Protein AF-A0A0F9G3N6-F1 (afdb_monomer)

Secondary structure (DSSP, 8-state):
-PPPPP--HHHHHHHHHHHSS-HHHHHHTTB-TTT-SB----SSHHHHHHHHHH---HHHHHHHH-

Mean predicted aligned error: 2.37 Å

Radius of gyration: 11.0 Å; Cα contacts (8 Å, |Δi|>4): 93; chains: 1; bounding box: 26×24×27 Å

Structure (mmCIF, N/CA/C/O backbone):
data_AF-A0A0F9G3N6-F1
#
_entry.id   AF-A0A0F9G3N6-F1
#
loop_
_atom_site.group_PDB
_atom_site.id
_atom_site.type_symbol
_atom_site.label_atom_id
_atom_site.label_alt_id
_atom_site.label_comp_id
_atom_site.label_asym_id
_atom_site.label_entity_id
_atom_site.label_seq_id
_atom_site.pdbx_PDB_ins_code
_atom_site.Cartn_x
_atom_site.Cartn_y
_atom_site.Cartn_z
_atom_site.occupancy
_atom_site.B_iso_or_equiv
_atom_site.auth_seq_id
_atom_site.auth_comp_id
_atom_site.auth_asym_id
_atom_site.auth_atom_id
_atom_site.pdbx_PDB_model_num
ATOM 1 N N . MET A 1 1 ? 1.003 -9.885 6.057 1.00 70.19 1 MET A N 1
ATOM 2 C CA . MET A 1 1 ? 0.400 -8.681 6.652 1.00 70.19 1 MET A CA 1
ATOM 3 C C . MET A 1 1 ? 1.421 -7.564 6.704 1.00 70.19 1 MET A C 1
ATOM 5 O O . MET A 1 1 ? 2.314 -7.565 7.551 1.00 70.19 1 MET A O 1
ATOM 9 N N . ALA A 1 2 ? 1.334 -6.645 5.746 1.00 88.69 2 ALA A N 1
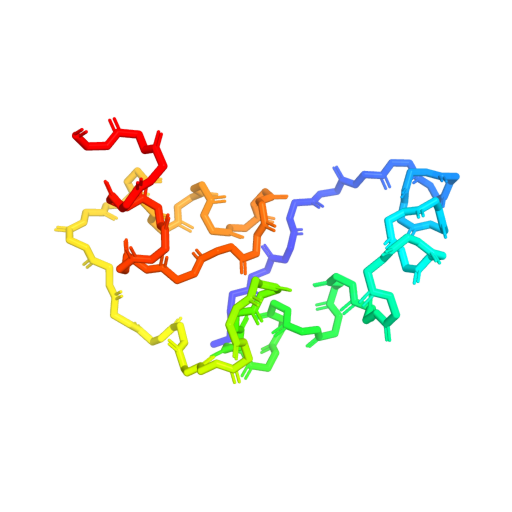ATOM 10 C CA . ALA A 1 2 ? 2.191 -5.464 5.700 1.00 88.69 2 ALA A CA 1
ATOM 11 C C . ALA A 1 2 ? 1.882 -4.484 6.847 1.00 88.69 2 ALA A C 1
ATOM 13 O O . ALA A 1 2 ? 0.747 -4.389 7.319 1.00 88.69 2 ALA A O 1
ATOM 14 N N . ASN A 1 3 ? 2.889 -3.718 7.277 1.00 94.69 3 ASN A N 1
ATOM 15 C CA . ASN A 1 3 ? 2.697 -2.651 8.256 1.00 94.69 3 ASN A CA 1
ATOM 16 C C . ASN A 1 3 ? 2.466 -1.313 7.527 1.00 94.69 3 ASN A C 1
ATOM 18 O O . ASN A 1 3 ? 3.354 -0.888 6.784 1.00 94.69 3 ASN A O 1
ATOM 22 N N . PRO A 1 4 ? 1.314 -0.639 7.700 1.00 96.69 4 PRO A N 1
ATOM 23 C CA . PRO A 1 4 ? 1.050 0.639 7.049 1.00 96.69 4 PRO A CA 1
ATOM 24 C C . PRO A 1 4 ? 2.065 1.707 7.469 1.00 96.69 4 PRO A C 1
ATOM 26 O O . PRO A 1 4 ? 2.382 1.847 8.649 1.00 96.69 4 PRO A O 1
ATOM 29 N N . SER A 1 5 ? 2.512 2.536 6.522 1.00 97.19 5 SER A N 1
ATOM 30 C CA . SER A 1 5 ? 3.318 3.717 6.841 1.00 97.19 5 SER A CA 1
ATOM 31 C C . SER A 1 5 ? 2.543 4.644 7.777 1.00 97.19 5 SER A C 1
ATOM 33 O O . SER A 1 5 ? 1.346 4.865 7.549 1.00 97.19 5 SER A O 1
ATOM 35 N N . GLN A 1 6 ? 3.211 5.257 8.751 1.00 97.00 6 GLN A N 1
ATOM 36 C CA . GLN A 1 6 ? 2.571 6.247 9.613 1.00 97.00 6 GLN A CA 1
ATOM 37 C C . GLN A 1 6 ? 2.136 7.474 8.802 1.00 97.00 6 GLN A C 1
ATOM 39 O O . GLN A 1 6 ? 2.895 8.022 8.002 1.00 97.00 6 GLN A O 1
ATOM 44 N N . LYS A 1 7 ? 0.892 7.906 9.012 1.00 95.75 7 LYS A N 1
ATOM 45 C CA . LYS A 1 7 ? 0.344 9.167 8.504 1.00 95.75 7 LYS A CA 1
ATOM 46 C C . LYS A 1 7 ? -0.346 9.882 9.660 1.00 95.75 7 LYS A C 1
ATOM 48 O O . LYS A 1 7 ? -0.818 9.237 10.593 1.00 95.75 7 LYS A O 1
ATOM 53 N N . ALA A 1 8 ? -0.414 11.211 9.607 1.00 96.81 8 ALA A N 1
ATOM 54 C CA . ALA A 1 8 ? -1.143 11.972 10.617 1.00 96.81 8 ALA A CA 1
ATOM 55 C C . ALA A 1 8 ? -2.622 11.521 10.670 1.00 96.81 8 ALA A C 1
ATOM 57 O O . ALA A 1 8 ? -3.198 11.243 9.611 1.00 96.81 8 ALA A O 1
ATOM 58 N N . PRO A 1 9 ? -3.276 11.506 11.849 1.00 95.19 9 PRO A N 1
ATOM 59 C CA . PRO A 1 9 ? -4.662 11.044 11.980 1.00 95.19 9 PRO A CA 1
ATOM 60 C C . PRO A 1 9 ? -5.642 11.747 11.030 1.00 95.19 9 PRO A C 1
ATOM 62 O O . PRO A 1 9 ? -6.528 11.108 10.466 1.00 95.19 9 PRO A O 1
ATOM 65 N N . GLY A 1 10 ? -5.445 13.049 10.788 1.00 97.56 10 GLY A N 1
ATOM 66 C CA . GLY A 1 10 ? -6.257 13.822 9.843 1.00 97.56 10 GLY A CA 1
ATOM 67 C C . GLY A 1 10 ? -6.155 13.327 8.397 1.00 97.56 10 GLY A C 1
ATOM 68 O O . GLY A 1 10 ? -7.154 13.337 7.684 1.00 97.56 10 GLY A O 1
ATOM 69 N N . ILE A 1 11 ? -4.988 12.822 7.981 1.00 96.12 11 ILE A N 1
ATOM 70 C CA . ILE A 1 11 ? -4.787 12.261 6.639 1.00 96.12 11 ILE A CA 1
ATOM 71 C C . ILE A 1 11 ? -5.521 10.928 6.516 1.00 96.12 11 ILE A C 1
ATOM 73 O O . ILE A 1 11 ? -6.257 10.738 5.555 1.00 96.12 11 ILE A O 1
ATOM 77 N N . ASN A 1 12 ? -5.371 10.022 7.488 1.00 95.62 12 ASN A N 1
ATOM 78 C CA . ASN A 1 12 ? -6.112 8.756 7.470 1.00 95.62 12 ASN A CA 1
ATOM 79 C C . ASN A 1 12 ? -7.629 9.015 7.466 1.00 95.62 12 ASN A C 1
ATOM 81 O O . ASN A 1 12 ? -8.336 8.432 6.653 1.00 95.62 12 ASN A O 1
ATOM 85 N N . LYS A 1 13 ? -8.120 9.959 8.284 1.00 96.44 13 LYS A N 1
ATOM 86 C CA . LYS A 1 13 ? -9.539 10.346 8.302 1.00 96.44 13 LYS A CA 1
ATOM 87 C C . LYS A 1 13 ? -10.016 10.881 6.950 1.00 96.44 13 LYS A C 1
ATOM 89 O O . LYS A 1 13 ? -11.092 10.502 6.496 1.00 96.44 13 LYS A O 1
ATOM 94 N N . PHE A 1 14 ? -9.228 11.744 6.311 1.00 96.69 14 PHE A N 1
ATOM 95 C CA . PHE A 1 14 ? -9.537 12.261 4.979 1.00 96.69 14 PHE A CA 1
ATOM 96 C C . PHE A 1 14 ? -9.594 11.137 3.937 1.00 96.69 14 PHE A C 1
ATOM 98 O O . PHE A 1 14 ? -10.579 11.032 3.211 1.00 96.69 14 PHE A O 1
ATOM 105 N N . LEU A 1 15 ? -8.585 10.261 3.911 1.00 94.75 15 LEU A N 1
ATOM 106 C CA . LEU A 1 15 ? -8.520 9.126 2.988 1.00 94.75 15 LEU A CA 1
ATOM 107 C C . LEU A 1 15 ? -9.708 8.178 3.170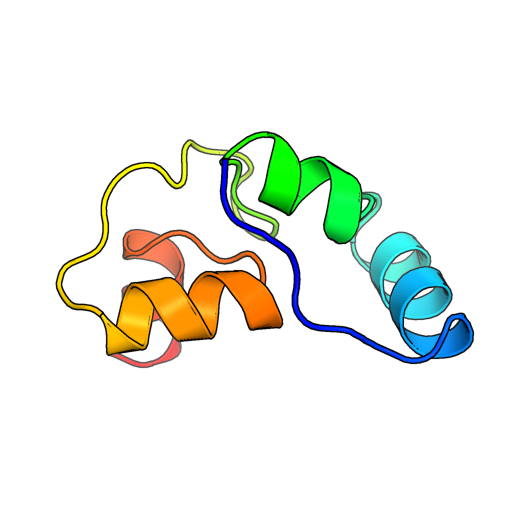 1.00 94.75 15 LEU A C 1
ATOM 109 O O . LEU A 1 15 ? -10.340 7.813 2.180 1.00 94.75 15 LEU A O 1
ATOM 113 N N . SER A 1 16 ? -10.066 7.833 4.408 1.00 95.12 16 SER A N 1
ATOM 114 C CA . SER A 1 16 ? -11.254 7.018 4.683 1.00 95.12 16 SER A CA 1
ATOM 115 C C . SER A 1 16 ? -12.539 7.708 4.222 1.00 95.12 16 SER A C 1
ATOM 117 O O . SER A 1 16 ? -13.429 7.046 3.696 1.00 95.12 16 SER A O 1
ATOM 119 N N . GLY A 1 17 ? -12.621 9.036 4.348 1.00 96.06 17 GLY A N 1
ATOM 120 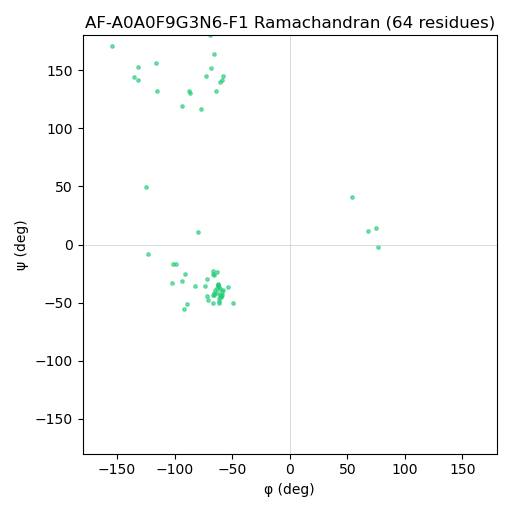C CA . GLY A 1 17 ? -13.762 9.826 3.883 1.00 96.06 17 GLY A CA 1
ATOM 121 C C . GLY A 1 17 ? -13.954 9.813 2.364 1.00 96.06 17 GLY A C 1
ATOM 122 O O . GLY A 1 17 ? -15.089 9.734 1.908 1.00 96.06 17 GLY A O 1
ATOM 123 N N . ILE A 1 18 ? -12.870 9.861 1.581 1.00 95.00 18 ILE A N 1
ATOM 124 C CA . ILE A 1 18 ? -12.960 9.902 0.107 1.00 95.00 18 ILE A CA 1
ATOM 125 C C . ILE A 1 18 ? -12.938 8.518 -0.554 1.00 95.00 18 ILE A C 1
ATOM 127 O O . ILE A 1 18 ? -13.448 8.367 -1.659 1.00 95.00 18 ILE A O 1
ATOM 131 N N . THR A 1 19 ? -12.352 7.509 0.097 1.00 92.62 19 THR A N 1
ATOM 132 C CA . THR A 1 19 ? -12.265 6.138 -0.446 1.00 92.62 19 THR A CA 1
ATOM 133 C C . THR A 1 19 ? -13.338 5.201 0.107 1.00 92.62 19 THR A C 1
ATOM 135 O O . THR A 1 19 ? -13.556 4.126 -0.448 1.00 92.62 19 THR A O 1
ATOM 138 N N . GLY A 1 20 ? -13.982 5.566 1.221 1.00 95.12 20 GLY A N 1
ATOM 139 C CA . GLY A 1 20 ? -14.912 4.695 1.943 1.00 95.12 20 GLY A CA 1
ATOM 140 C C . GLY A 1 20 ? -14.246 3.491 2.622 1.00 95.12 20 GLY A C 1
ATOM 141 O O . GLY A 1 20 ? -14.945 2.572 3.043 1.00 95.12 20 GLY A O 1
ATOM 142 N N . ARG A 1 21 ? -12.908 3.458 2.716 1.00 95.44 21 ARG A N 1
ATOM 143 C CA . ARG A 1 21 ? -12.134 2.338 3.272 1.00 95.44 21 ARG A CA 1
ATOM 144 C C . ARG A 1 21 ? -11.102 2.831 4.271 1.00 95.44 21 ARG A C 1
ATOM 146 O O . ARG A 1 21 ? -10.443 3.840 4.043 1.00 95.44 21 ARG A O 1
ATOM 153 N N . ASP A 1 22 ? -10.908 2.084 5.354 1.00 97.00 22 ASP A N 1
ATOM 154 C CA . ASP A 1 22 ? -9.813 2.365 6.278 1.00 97.00 22 ASP A CA 1
ATOM 155 C C . ASP A 1 22 ? -8.483 1.876 5.696 1.00 97.00 22 ASP A C 1
ATOM 157 O O . ASP A 1 22 ? -8.286 0.676 5.478 1.00 97.00 22 ASP A O 1
ATOM 161 N N . ARG A 1 23 ? -7.561 2.808 5.434 1.00 96.69 23 ARG A N 1
ATOM 162 C CA . ARG A 1 23 ? -6.268 2.500 4.808 1.00 96.69 23 ARG A CA 1
ATOM 163 C C . ARG A 1 23 ? -5.437 1.525 5.633 1.00 96.69 23 ARG A C 1
ATOM 165 O O . ARG A 1 23 ? -4.819 0.622 5.075 1.00 96.69 23 ARG A O 1
ATOM 172 N N . GLU A 1 24 ? -5.384 1.715 6.946 1.00 97.06 24 GLU A N 1
ATOM 173 C CA . GLU A 1 24 ? -4.504 0.927 7.805 1.00 97.06 24 GLU A CA 1
ATOM 174 C C . GLU A 1 24 ? -5.002 -0.508 7.941 1.00 97.06 24 GLU A C 1
ATOM 176 O O . GLU A 1 24 ? -4.215 -1.445 7.814 1.00 97.06 24 GLU A 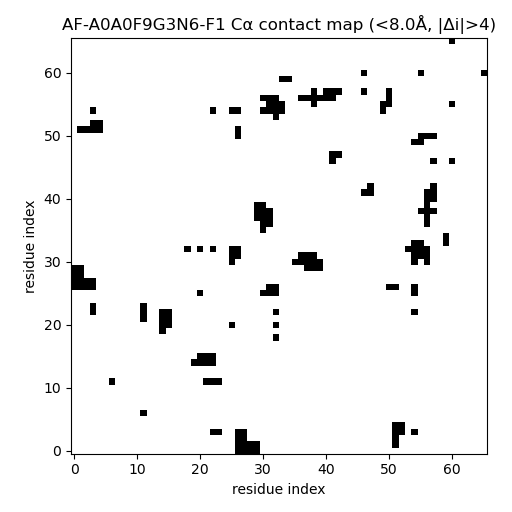O 1
ATOM 181 N N . GLN A 1 25 ? -6.304 -0.689 8.144 1.00 97.12 25 GLN A N 1
ATOM 182 C CA . GLN A 1 25 ? -6.951 -1.990 8.208 1.00 97.12 25 GLN A CA 1
ATOM 183 C C . GLN A 1 25 ? -6.886 -2.711 6.860 1.00 97.12 25 GLN A C 1
ATOM 185 O O . GLN A 1 25 ? -6.574 -3.899 6.822 1.00 97.12 25 GLN A O 1
ATOM 190 N N . THR A 1 26 ? -7.111 -1.996 5.756 1.00 97.44 26 THR A N 1
ATOM 191 C CA . THR A 1 26 ? -7.016 -2.566 4.403 1.00 97.44 26 THR A CA 1
ATOM 192 C C . THR A 1 26 ? -5.603 -3.076 4.119 1.00 97.44 26 THR A C 1
ATOM 194 O O . THR A 1 26 ? -5.447 -4.218 3.689 1.00 97.44 26 THR A O 1
ATOM 197 N N . ILE A 1 27 ? -4.572 -2.285 4.448 1.00 97.44 27 ILE A N 1
ATOM 198 C CA . ILE A 1 27 ? -3.171 -2.687 4.258 1.00 97.44 27 ILE A CA 1
ATOM 199 C C . ILE A 1 27 ? -2.793 -3.870 5.154 1.00 97.44 27 ILE A C 1
ATOM 201 O O . ILE A 1 27 ? -2.155 -4.810 4.680 1.00 97.44 27 ILE A O 1
ATOM 205 N N . LYS A 1 28 ? -3.202 -3.850 6.432 1.00 97.19 28 LYS A N 1
ATOM 206 C CA . LYS A 1 28 ? -2.957 -4.960 7.370 1.00 97.19 28 LYS A CA 1
ATOM 207 C C . LYS A 1 28 ? -3.551 -6.264 6.847 1.00 97.19 28 LYS A C 1
ATOM 209 O O . LYS A 1 28 ? -2.901 -7.295 6.953 1.00 97.19 28 LYS A O 1
ATOM 214 N N . ASN A 1 29 ? -4.731 -6.203 6.237 1.00 96.94 29 ASN A N 1
ATOM 215 C CA . ASN A 1 29 ? -5.424 -7.353 5.658 1.00 96.94 29 ASN A CA 1
ATOM 216 C C . ASN A 1 29 ? -4.904 -7.770 4.268 1.00 96.94 29 ASN A C 1
ATOM 218 O O . ASN A 1 29 ? -5.556 -8.577 3.611 1.00 96.94 29 ASN A O 1
ATOM 222 N N . ASP A 1 30 ? -3.771 -7.223 3.810 1.00 97.19 30 ASP A N 1
ATOM 223 C CA . ASP A 1 30 ? -3.176 -7.520 2.501 1.00 97.19 30 ASP A CA 1
ATOM 224 C C . ASP A 1 30 ? -4.179 -7.313 1.333 1.00 97.19 30 ASP A C 1
ATOM 226 O O . ASP A 1 30 ? -4.262 -8.110 0.396 1.00 97.19 30 ASP A O 1
ATOM 230 N N . LYS A 1 31 ? -4.978 -6.231 1.397 1.00 97.81 31 LYS A N 1
ATOM 231 C CA . LYS A 1 31 ? -5.960 -5.833 0.370 1.00 97.81 31 LYS A CA 1
ATOM 232 C C . LYS A 1 31 ? -5.608 -4.492 -0.280 1.00 97.81 31 LYS A C 1
ATOM 234 O O . LYS A 1 31 ? -4.943 -3.638 0.298 1.00 97.81 31 LYS A O 1
ATOM 239 N N . CYS A 1 32 ? -6.109 -4.283 -1.495 1.00 97.56 32 CYS A N 1
ATOM 240 C CA . CYS A 1 32 ? -5.887 -3.066 -2.271 1.00 97.56 32 CYS A CA 1
ATOM 241 C C . CYS A 1 32 ? -6.911 -1.963 -1.946 1.00 97.56 32 CYS A C 1
ATOM 243 O O . CYS A 1 32 ? -8.124 -2.175 -2.030 1.00 97.56 32 CYS A O 1
ATOM 245 N N . MET A 1 33 ? -6.432 -0.749 -1.678 1.00 97.25 33 MET A N 1
ATOM 246 C CA . MET A 1 33 ? -7.254 0.450 -1.477 1.00 97.25 33 MET A CA 1
ATOM 247 C C . MET A 1 33 ? -7.999 0.900 -2.739 1.00 97.25 33 MET A C 1
ATOM 249 O O . MET A 1 33 ? -9.056 1.510 -2.616 1.00 97.25 33 MET A O 1
ATOM 253 N N . THR A 1 34 ? -7.493 0.562 -3.928 1.00 95.81 34 THR A N 1
ATOM 254 C CA . THR A 1 34 ? -8.064 0.996 -5.213 1.00 95.81 34 THR A CA 1
ATOM 255 C C . THR A 1 34 ? -9.081 -0.003 -5.756 1.00 95.81 34 THR A C 1
ATOM 257 O O . THR A 1 34 ? -10.231 0.351 -5.992 1.00 95.81 34 THR A O 1
ATOM 260 N N . CYS A 1 35 ? -8.691 -1.271 -5.926 1.00 96.56 35 CYS A N 1
ATOM 261 C CA . CYS A 1 35 ? -9.559 -2.287 -6.534 1.00 96.56 35 CYS A CA 1
ATOM 262 C C . CYS A 1 35 ? -10.232 -3.227 -5.519 1.00 96.56 35 CYS A C 1
ATOM 264 O O . CYS A 1 35 ? -11.205 -3.891 -5.853 1.00 96.56 35 CYS A O 1
ATOM 266 N N . GLY A 1 36 ? -9.751 -3.300 -4.270 1.00 96.06 36 GLY A N 1
ATOM 267 C CA . GLY A 1 36 ? -10.249 -4.255 -3.259 1.00 96.06 36 GLY A CA 1
ATOM 268 C C . GLY A 1 36 ? -9.769 -5.694 -3.413 1.00 96.06 36 GLY A C 1
ATOM 269 O O . GLY A 1 36 ? -10.084 -6.520 -2.559 1.00 96.06 36 GLY A O 1
ATOM 270 N N . GLY A 1 37 ? -8.992 -5.981 -4.456 1.00 97.12 37 GLY A N 1
ATOM 271 C CA . GLY A 1 37 ? -8.330 -7.267 -4.640 1.00 97.12 37 GLY A CA 1
ATOM 272 C C . GLY A 1 37 ? -7.212 -7.515 -3.627 1.00 97.12 37 GLY A C 1
ATOM 273 O O . GLY A 1 37 ? -6.925 -6.686 -2.760 1.00 97.12 37 GLY A O 1
ATOM 274 N N . GLU A 1 38 ? -6.579 -8.675 -3.751 1.00 97.50 38 GLU A N 1
ATOM 275 C CA . GLU A 1 38 ? -5.434 -9.062 -2.926 1.00 97.50 38 GLU A CA 1
ATOM 276 C C . GLU A 1 38 ? -4.172 -8.287 -3.302 1.00 97.50 38 GLU A C 1
ATOM 278 O O . GLU A 1 38 ? -3.947 -7.928 -4.458 1.00 97.50 38 GLU A O 1
ATOM 283 N N . ALA A 1 39 ? -3.370 -7.996 -2.285 1.00 97.31 39 ALA A N 1
ATOM 284 C CA . ALA A 1 39 ? -2.092 -7.310 -2.380 1.00 97.31 39 ALA A CA 1
ATOM 285 C C . ALA A 1 39 ? -0.999 -8.170 -1.717 1.00 97.31 39 ALA A C 1
ATOM 287 O O . ALA A 1 39 ? -0.265 -7.704 -0.847 1.00 97.31 39 ALA A O 1
ATOM 288 N N . SER A 1 40 ? -0.944 -9.452 -2.093 1.00 93.06 40 SER A N 1
ATOM 289 C CA . SER A 1 40 ? 0.026 -10.445 -1.606 1.00 93.06 40 SER A CA 1
ATOM 290 C C . SER A 1 40 ? 1.366 -10.379 -2.342 1.00 93.06 40 SER A C 1
ATOM 292 O O . SER A 1 40 ? 2.423 -10.550 -1.726 1.00 93.06 40 SER A O 1
ATOM 294 N N . ASP A 1 41 ? 1.319 -10.085 -3.641 1.00 95.50 41 ASP A N 1
ATOM 295 C CA . ASP A 1 41 ? 2.449 -10.228 -4.553 1.00 95.50 41 ASP A CA 1
ATOM 296 C C . ASP A 1 41 ? 2.911 -8.875 -5.097 1.00 95.50 41 ASP A C 1
ATOM 298 O O . ASP A 1 41 ? 2.110 -8.055 -5.551 1.00 95.50 41 ASP A O 1
ATOM 302 N N . PHE A 1 42 ? 4.225 -8.655 -5.042 1.00 97.31 42 PHE A N 1
ATOM 303 C CA . PHE A 1 42 ? 4.905 -7.445 -5.504 1.00 97.31 42 PHE A CA 1
ATOM 304 C C . PHE A 1 42 ? 6.146 -7.835 -6.297 1.00 97.31 42 PHE A C 1
ATOM 306 O O . PHE A 1 42 ? 6.812 -8.812 -5.949 1.00 97.31 42 PHE A O 1
ATOM 313 N N . LYS A 1 43 ? 6.463 -7.067 -7.344 1.00 97.00 43 LYS A N 1
ATOM 314 C CA . LYS A 1 43 ? 7.587 -7.359 -8.249 1.00 97.00 43 LYS A CA 1
ATOM 315 C C . LYS A 1 43 ? 8.952 -7.114 -7.604 1.00 97.00 43 LYS A C 1
ATOM 317 O O . LYS A 1 43 ? 9.920 -7.785 -7.944 1.00 97.00 43 LYS A O 1
ATOM 322 N N . ASP A 1 44 ? 9.017 -6.170 -6.669 1.00 96.94 44 ASP A N 1
ATOM 323 C CA . ASP A 1 44 ? 10.229 -5.802 -5.946 1.00 96.94 44 ASP A CA 1
ATOM 324 C C . ASP A 1 44 ? 9.912 -5.192 -4.568 1.00 96.94 44 ASP A C 1
ATOM 326 O O . ASP A 1 44 ? 8.761 -4.909 -4.207 1.00 96.94 44 ASP A O 1
ATOM 330 N N . ASP A 1 45 ? 10.964 -5.000 -3.773 1.00 97.12 45 ASP A N 1
ATOM 331 C CA . ASP A 1 45 ? 10.866 -4.429 -2.429 1.00 97.12 45 ASP A CA 1
ATOM 332 C C . ASP A 1 45 ? 10.412 -2.964 -2.438 1.00 97.12 45 ASP A C 1
ATOM 334 O O . ASP A 1 45 ? 9.801 -2.499 -1.470 1.00 97.12 45 ASP A O 1
ATOM 338 N N . LEU A 1 46 ? 10.672 -2.235 -3.529 1.00 96.75 46 LEU A N 1
ATOM 339 C CA . LEU A 1 46 ? 10.199 -0.864 -3.696 1.00 96.75 46 LEU A CA 1
ATOM 340 C C . LEU A 1 46 ? 8.671 -0.837 -3.801 1.00 96.75 46 LEU A C 1
ATOM 342 O O . LEU A 1 46 ? 8.025 -0.147 -3.018 1.00 96.75 46 LEU A O 1
ATOM 346 N N . SER A 1 47 ? 8.095 -1.662 -4.669 1.00 97.19 47 SER A N 1
ATOM 347 C CA . SER A 1 47 ? 6.648 -1.804 -4.870 1.00 97.19 47 SER A CA 1
ATOM 348 C C . SER A 1 47 ? 5.955 -2.266 -3.583 1.00 97.19 47 SER A C 1
ATOM 350 O O . SER A 1 47 ? 4.894 -1.760 -3.197 1.00 97.19 47 SER A O 1
ATOM 352 N N . ARG A 1 48 ? 6.602 -3.170 -2.830 1.00 97.00 48 ARG A N 1
ATOM 353 C CA . ARG A 1 48 ? 6.142 -3.575 -1.491 1.00 97.00 48 ARG A CA 1
ATOM 354 C C . ARG A 1 48 ? 6.157 -2.405 -0.503 1.00 97.00 48 ARG A C 1
ATOM 356 O O . ARG A 1 48 ? 5.224 -2.255 0.287 1.00 97.00 48 ARG A O 1
ATOM 363 N N . LYS A 1 49 ? 7.191 -1.560 -0.524 1.00 97.12 49 LYS A N 1
ATOM 364 C CA . LYS A 1 49 ? 7.266 -0.358 0.320 1.00 97.12 49 LYS A CA 1
ATOM 365 C C . LYS A 1 49 ? 6.203 0.666 -0.078 1.00 97.12 49 LYS A C 1
ATOM 367 O O . LYS A 1 49 ? 5.531 1.208 0.799 1.00 97.12 49 LYS A O 1
ATOM 372 N N . GLU A 1 50 ? 5.997 0.898 -1.368 1.00 96.81 50 GLU A N 1
ATOM 373 C CA . GLU A 1 50 ? 4.969 1.798 -1.901 1.00 96.81 50 GLU A CA 1
ATOM 374 C C . GLU A 1 50 ? 3.554 1.344 -1.544 1.00 96.81 50 GLU A C 1
ATOM 376 O O . GLU A 1 50 ? 2.698 2.177 -1.225 1.00 96.81 50 GLU A O 1
ATOM 381 N N . TYR A 1 51 ? 3.317 0.032 -1.482 1.00 97.75 51 TYR A N 1
ATOM 382 C CA . TYR A 1 51 ? 2.073 -0.519 -0.954 1.00 97.75 51 TYR A CA 1
ATOM 383 C C . TYR A 1 51 ? 1.820 -0.096 0.495 1.00 97.75 51 TYR A C 1
ATOM 385 O O . TYR A 1 51 ? 0.710 0.312 0.822 1.00 97.75 51 TYR A O 1
ATOM 393 N N . THR A 1 52 ? 2.835 -0.077 1.365 1.00 97.69 52 THR A N 1
ATOM 394 C CA . THR A 1 52 ? 2.638 0.380 2.758 1.00 97.69 52 THR A CA 1
ATOM 395 C C . THR A 1 52 ? 2.211 1.850 2.857 1.00 97.69 52 THR A C 1
ATOM 397 O O . THR A 1 52 ? 1.584 2.254 3.843 1.00 97.69 52 THR A O 1
ATOM 400 N N . ILE A 1 53 ? 2.523 2.652 1.833 1.00 96.44 53 ILE A N 1
ATOM 401 C CA . ILE A 1 53 ? 2.228 4.086 1.768 1.00 96.44 53 ILE A CA 1
ATOM 402 C C . ILE A 1 53 ? 0.852 4.331 1.146 1.00 96.44 53 ILE A C 1
ATOM 404 O O . ILE A 1 53 ? 0.046 5.078 1.714 1.00 96.44 53 ILE A O 1
ATOM 408 N N . SER A 1 54 ? 0.604 3.725 -0.015 1.00 95.81 54 SER A N 1
ATOM 409 C CA . SER A 1 54 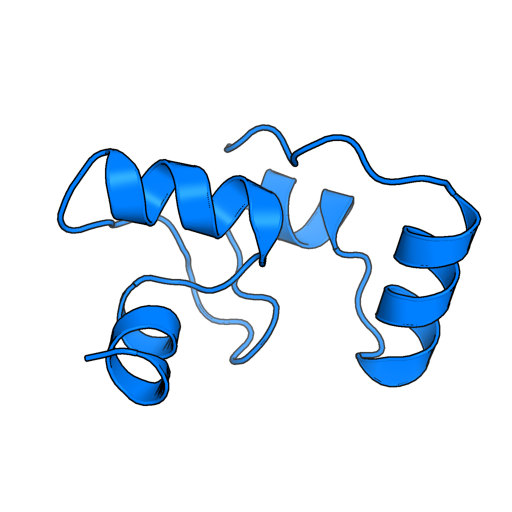? -0.572 3.962 -0.861 1.00 95.81 54 SER A CA 1
ATOM 410 C C . SER A 1 54 ? -1.721 2.988 -0.597 1.00 95.81 54 SER A C 1
ATOM 412 O O . SER A 1 54 ? -2.886 3.350 -0.737 1.00 95.81 54 SER A O 1
ATOM 414 N N . GLY A 1 55 ? -1.402 1.758 -0.200 1.00 96.88 55 GLY A N 1
ATOM 415 C CA . GLY A 1 55 ? -2.333 0.639 -0.146 1.00 96.88 55 GLY A CA 1
ATOM 416 C C . GLY A 1 55 ? -2.685 0.048 -1.511 1.00 96.88 55 GLY A C 1
ATOM 417 O O . GLY A 1 55 ? -3.656 -0.692 -1.595 1.00 96.88 55 GLY A O 1
ATOM 418 N N . MET A 1 56 ? -1.951 0.352 -2.585 1.00 97.75 56 MET A N 1
ATOM 419 C CA . MET A 1 56 ? -2.219 -0.209 -3.918 1.00 97.75 56 MET A CA 1
ATOM 420 C C . MET A 1 56 ? -1.506 -1.547 -4.135 1.00 97.75 56 MET A C 1
ATOM 422 O O . MET A 1 56 ? -0.308 -1.644 -3.879 1.00 97.75 56 MET A O 1
ATOM 426 N N . CYS A 1 57 ? -2.215 -2.564 -4.635 1.00 98.06 57 CYS A N 1
ATOM 427 C CA . CYS A 1 57 ? -1.582 -3.800 -5.112 1.00 98.06 57 CYS A CA 1
ATOM 428 C C . CYS A 1 57 ? -0.717 -3.536 -6.354 1.00 98.06 57 CYS A C 1
ATOM 430 O O . CYS A 1 57 ? -0.899 -2.516 -7.022 1.00 98.06 57 CYS A O 1
ATOM 432 N N . GLN A 1 58 ? 0.171 -4.477 -6.694 1.00 98.06 58 GLN A N 1
ATOM 433 C CA . GLN A 1 58 ? 1.097 -4.357 -7.825 1.00 98.06 58 GLN A CA 1
ATOM 434 C C . GLN A 1 58 ? 0.405 -3.934 -9.129 1.00 98.06 58 GLN A C 1
ATOM 436 O O . GLN A 1 58 ? 0.797 -2.944 -9.732 1.00 9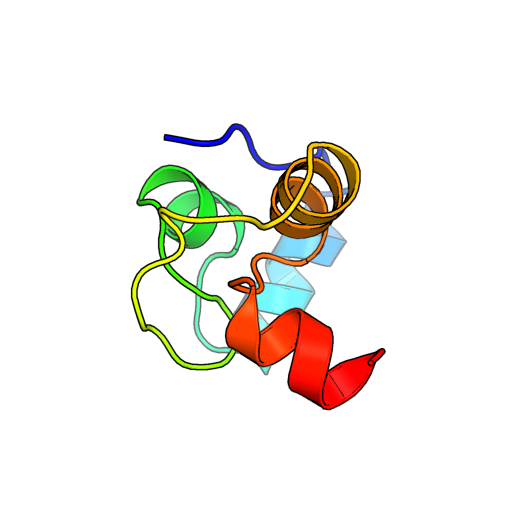8.06 58 GLN A O 1
ATOM 441 N N . GLY A 1 59 ? -0.683 -4.608 -9.518 1.00 98.12 59 GLY A N 1
ATOM 442 C CA . GLY A 1 59 ? -1.387 -4.283 -10.765 1.00 98.12 59 GLY A CA 1
ATOM 443 C C . GLY A 1 59 ? -1.975 -2.867 -10.793 1.00 98.12 59 GLY A C 1
ATOM 444 O O . GLY A 1 59 ? -1.966 -2.214 -11.832 1.00 98.12 59 GLY A O 1
ATOM 445 N N . CYS A 1 60 ? -2.449 -2.351 -9.652 1.00 98.00 60 CYS A N 1
ATOM 446 C CA . CYS A 1 60 ? -2.901 -0.961 -9.564 1.00 98.00 60 CYS A CA 1
ATOM 447 C C . CYS A 1 60 ? -1.733 0.031 -9.568 1.00 98.00 60 CYS A C 1
ATOM 449 O O . CYS A 1 60 ? -1.880 1.105 -10.140 1.00 98.00 60 CYS A O 1
ATOM 451 N N . GLN A 1 61 ? -0.598 -0.309 -8.948 1.00 97.75 61 GLN A N 1
ATOM 452 C CA . GLN A 1 61 ? 0.611 0.517 -9.019 1.00 97.75 61 GLN A CA 1
ATOM 453 C C . GLN A 1 61 ? 1.093 0.630 -10.469 1.00 97.75 61 GLN A C 1
ATOM 455 O O . GLN A 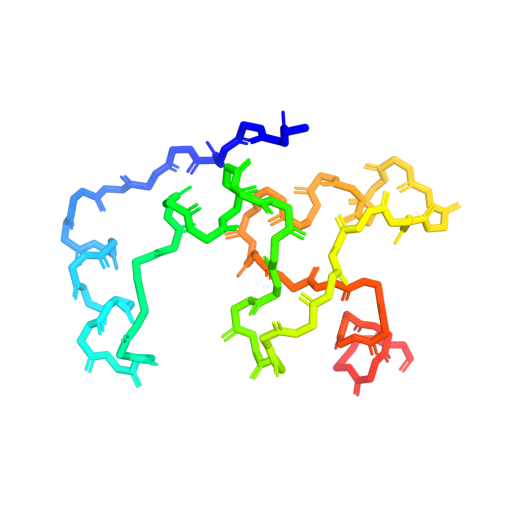1 61 ? 1.262 1.739 -10.966 1.00 97.75 61 GLN A O 1
ATOM 460 N N . ASP A 1 62 ? 1.220 -0.499 -11.169 1.00 97.62 62 ASP A N 1
ATOM 461 C CA . ASP A 1 62 ? 1.671 -0.535 -12.563 1.00 97.62 62 ASP A CA 1
ATOM 462 C C . ASP A 1 62 ? 0.695 0.197 -13.495 1.00 97.62 62 ASP A C 1
ATOM 464 O O . ASP A 1 62 ? 1.120 0.915 -14.387 1.00 97.62 62 ASP A O 1
ATOM 468 N N . SER A 1 63 ? -0.618 0.1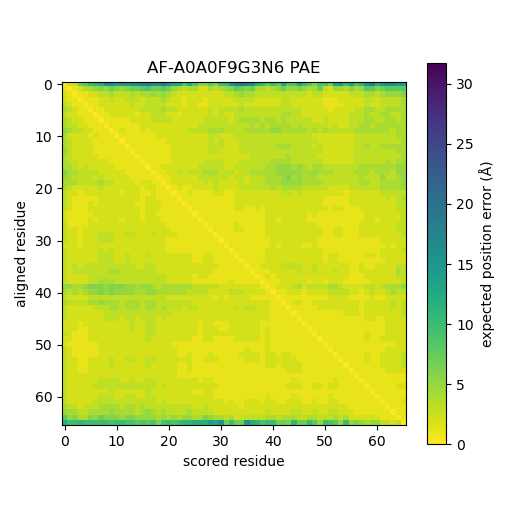06 -13.257 1.00 97.56 63 SER A N 1
ATOM 469 C CA . SER A 1 63 ? -1.606 0.843 -14.060 1.00 97.56 63 SER A CA 1
ATOM 470 C C . SER A 1 63 ? -1.534 2.368 -13.900 1.00 97.56 63 SER A C 1
ATOM 472 O O . SER A 1 63 ? -2.064 3.075 -14.756 1.00 97.56 63 SER A O 1
ATOM 474 N N . VAL A 1 64 ? -0.982 2.880 -12.795 1.00 95.00 64 VAL A N 1
ATOM 475 C CA . VAL A 1 64 ? -0.927 4.323 -12.496 1.00 95.00 64 VAL A CA 1
ATOM 476 C C . VAL A 1 64 ? 0.463 4.906 -12.768 1.00 95.00 64 VAL A C 1
ATOM 478 O O . VAL A 1 64 ? 0.559 6.070 -13.155 1.00 95.00 64 VAL A O 1
ATOM 481 N N . PHE A 1 65 ? 1.525 4.124 -12.557 1.00 90.38 65 PHE A N 1
ATOM 482 C CA . PHE A 1 65 ? 2.918 4.588 -12.594 1.00 90.38 65 PHE A CA 1
ATOM 483 C C . PHE A 1 65 ? 3.819 3.851 -13.598 1.00 90.38 65 PHE A C 1
ATOM 485 O O . PHE A 1 65 ? 4.979 4.243 -13.737 1.00 90.38 65 PHE A O 1
ATOM 492 N N . GLY A 1 66 ? 3.336 2.767 -14.212 1.00 80.75 66 GLY A N 1
ATOM 493 C CA . GLY A 1 66 ? 4.085 1.924 -15.152 1.00 80.75 66 GLY A CA 1
ATOM 494 C C . GLY A 1 66 ? 4.082 2.418 -16.591 1.00 80.75 66 GLY A C 1
ATOM 495 O O . GLY A 1 66 ? 3.246 3.282 -16.941 1.00 80.75 66 GLY A O 1
#

Solvent-accessible surface area (backbone atoms only — not comparable to full-atom values): 3782 Å² total; per-residue (Å²): 111,54,71,51,54,91,68,59,69,69,54,54,54,50,49,24,69,78,67,76,43,58,62,56,62,36,23,38,68,29,26,14,71,80,81,65,45,75,36,85,65,55,95,45,7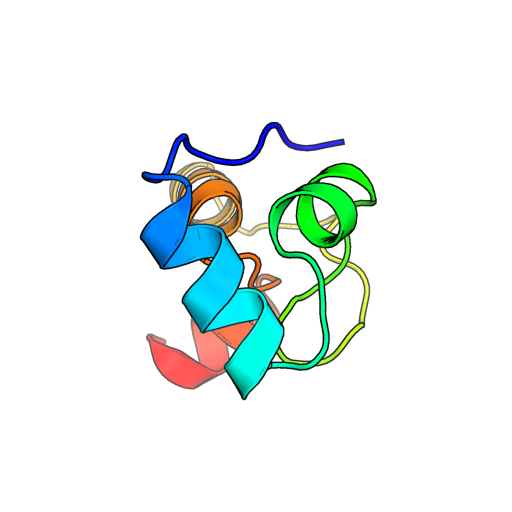2,64,56,49,52,49,21,32,68,69,18,40,19,46,72,57,44,43,76,75,74,101

pLDDT: mean 95.78, std 4.05, range [70.19, 98.12]

Foldseek 3Di:
DDAADDDDPVVQVVLCVVQVDRLRVCLVVQAASPPRHGQPDAPDPVRVVVCSHHVHHRVRCVVVPD

Organism: NCBI:txid412755

Sequence (66 aa):
MANPSQKAPGINKFLSGITGRDREQTIKNDKCMTCGGEASDFKDDLSRKEYTISGMCQGCQDSVFG